Protein AF-A0A952A366-F1 (afdb_monomer)

Radius of gyration: 17.34 Å; Cα contacts (8 Å, |Δi|>4): 179; chains: 1; bounding box: 44×34×50 Å

pLDDT: mean 95.93, std 3.43, range [79.62, 98.69]

Foldseek 3Di:
DQVVVVHADADDCVVPPDDWPLARLLCVQVVVCVVVVDHQPCADPVGSQSLVSSVVRRQVRVCVVVVADDDDDPPHFPWDWDFDCPQPLNPPDDDSSNSVSANPPVILVRTAWTDGSNRTQHHHSDGPCRVVVVVVVVVVVVVVVD

Solvent-accessible surface area (backbone atoms only — not comparable to full-atom values): 8403 Å² total; per-residue (Å²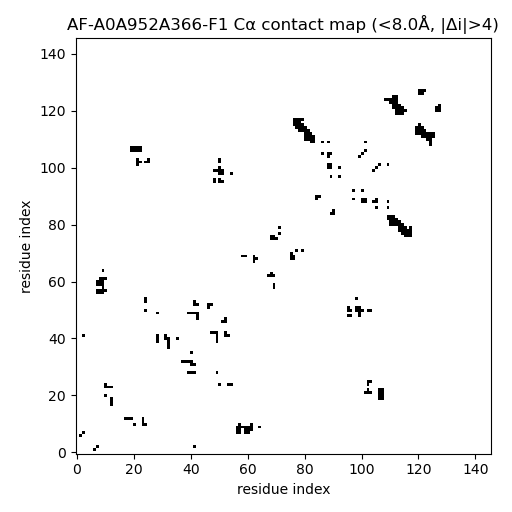): 107,58,72,81,68,75,50,75,42,55,81,77,59,81,89,55,88,62,86,39,76,28,52,53,56,38,48,59,51,49,54,49,21,67,74,68,74,48,76,74,72,71,31,46,93,93,40,66,46,42,34,42,46,50,50,55,41,26,52,54,28,38,20,57,76,68,75,48,79,74,64,97,53,92,94,43,65,45,63,45,78,41,65,39,75,81,34,77,57,42,59,96,49,58,76,56,50,39,41,34,22,35,32,74,68,34,34,69,80,29,42,22,31,32,26,56,79,64,44,76,47,27,52,86,61,36,50,82,58,46,68,67,49,50,55,52,50,52,57,50,49,56,63,72,74,106

Secondary structure (DSSP, 8-state):
-GGGGT-------TT-SS--HHHHHHHHHHHHHHHHT-S-TT--SS---HHHHHHHHHHHHHHHHHT---SSSTTS---EEEE-TTSGGGTT--TTHHHHHIIIIIGGGGEEEEEETTEEEEETTEETTHHHHHHHHHHHHHHHH-

Mean predicted aligned error: 3.11 Å

Structure (mmCIF, N/CA/C/O backbone):
data_AF-A0A952A366-F1
#
_entry.id   AF-A0A952A366-F1
#
loop_
_atom_site.group_PDB
_atom_site.id
_atom_site.type_symbol
_atom_site.label_atom_id
_atom_site.label_alt_id
_atom_site.label_comp_id
_atom_site.label_asym_id
_atom_site.label_entity_id
_atom_site.label_seq_id
_atom_site.pdbx_PDB_ins_code
_atom_site.Cartn_x
_atom_site.Cartn_y
_atom_site.Cartn_z
_atom_site.occupancy
_atom_site.B_iso_or_equiv
_atom_site.auth_seq_id
_atom_site.auth_comp_id
_atom_site.auth_asym_id
_atom_site.auth_atom_id
_atom_site.pdbx_PDB_model_num
ATOM 1 N N . ALA A 1 1 ? 19.063 -12.591 -3.562 1.00 79.62 1 ALA A N 1
ATOM 2 C CA . ALA A 1 1 ? 18.916 -14.002 -3.981 1.00 79.62 1 ALA A CA 1
ATOM 3 C C . ALA A 1 1 ? 17.448 -14.418 -4.089 1.00 79.62 1 ALA A C 1
ATOM 5 O O . ALA A 1 1 ? 17.056 -14.801 -5.172 1.00 79.62 1 ALA A O 1
ATOM 6 N N . TYR A 1 2 ? 16.621 -14.284 -3.042 1.00 95.31 2 TYR A N 1
ATOM 7 C CA . TYR A 1 2 ? 15.232 -14.788 -3.027 1.00 95.31 2 TYR A CA 1
ATOM 8 C C . TYR A 1 2 ? 14.371 -14.416 -4.255 1.00 95.31 2 TYR A C 1
ATOM 10 O O . TYR A 1 2 ? 13.949 -15.305 -4.983 1.00 95.31 2 TYR A O 1
ATOM 18 N N . LEU A 1 3 ? 14.187 -13.121 -4.553 1.00 92.50 3 LEU A N 1
ATOM 19 C CA . LEU A 1 3 ? 13.419 -12.677 -5.734 1.00 92.50 3 LEU A CA 1
ATOM 20 C C . LEU A 1 3 ? 14.091 -12.987 -7.083 1.00 92.50 3 LEU A C 1
ATOM 22 O O . LEU A 1 3 ? 13.439 -12.900 -8.115 1.00 92.50 3 LEU A O 1
ATOM 26 N N . ALA A 1 4 ? 15.394 -13.280 -7.097 1.00 89.75 4 ALA A N 1
ATOM 27 C CA . ALA A 1 4 ? 16.112 -13.694 -8.307 1.00 89.75 4 ALA A CA 1
ATOM 28 C C . ALA A 1 4 ? 16.013 -15.211 -8.552 1.00 89.75 4 ALA A C 1
ATOM 30 O O . ALA A 1 4 ? 16.440 -15.690 -9.591 1.00 89.75 4 ALA A O 1
ATOM 31 N N . LEU A 1 5 ? 15.482 -15.955 -7.578 1.00 94.31 5 LEU A N 1
ATOM 32 C CA . LEU A 1 5 ? 15.213 -17.390 -7.640 1.00 94.31 5 LEU A CA 1
ATOM 33 C C . LEU A 1 5 ? 13.696 -17.647 -7.637 1.00 94.31 5 LEU A C 1
ATOM 35 O O . LEU A 1 5 ? 13.237 -18.616 -7.040 1.00 94.31 5 LEU A O 1
ATOM 39 N N . ASP A 1 6 ? 12.918 -16.723 -8.212 1.00 91.31 6 ASP A N 1
ATOM 40 C CA . ASP A 1 6 ? 11.450 -16.784 -8.311 1.00 91.31 6 ASP A CA 1
ATOM 41 C C . ASP A 1 6 ? 10.704 -16.924 -6.971 1.00 91.31 6 ASP A C 1
ATOM 43 O O . ASP A 1 6 ? 9.568 -17.406 -6.899 1.00 91.31 6 ASP A O 1
ATOM 47 N N . GLY A 1 7 ? 11.331 -16.468 -5.882 1.00 96.50 7 GLY A N 1
ATOM 48 C CA . GLY A 1 7 ? 10.690 -16.355 -4.580 1.00 96.50 7 GLY A CA 1
ATOM 49 C C . GLY A 1 7 ? 9.493 -15.401 -4.620 1.00 96.50 7 GLY A C 1
ATOM 50 O O . GLY A 1 7 ? 9.523 -14.370 -5.293 1.00 96.50 7 GLY A O 1
ATOM 51 N N . ARG A 1 8 ? 8.436 -15.724 -3.869 1.00 96.94 8 ARG A N 1
ATOM 52 C CA . ARG A 1 8 ? 7.184 -14.954 -3.835 1.00 96.94 8 ARG A CA 1
ATOM 53 C C . ARG A 1 8 ? 7.068 -14.212 -2.516 1.00 96.94 8 ARG A C 1
ATOM 55 O O . ARG A 1 8 ? 7.263 -14.799 -1.458 1.00 96.94 8 ARG A O 1
ATOM 62 N N . ILE A 1 9 ? 6.744 -12.928 -2.579 1.00 97.75 9 ILE A N 1
ATOM 63 C CA . ILE A 1 9 ? 6.618 -12.076 -1.395 1.00 97.75 9 ILE A CA 1
ATOM 64 C C . ILE A 1 9 ? 5.208 -11.510 -1.295 1.00 97.75 9 ILE A C 1
ATOM 66 O O . ILE A 1 9 ? 4.528 -11.334 -2.296 1.00 97.75 9 ILE A O 1
ATOM 70 N N . GLY A 1 10 ? 4.799 -11.189 -0.078 1.00 97.25 10 GLY A N 1
ATOM 71 C CA . GLY A 1 10 ? 3.674 -10.311 0.214 1.00 97.25 10 GLY A CA 1
ATOM 72 C C . GLY A 1 10 ? 4.086 -9.355 1.329 1.00 97.25 10 GLY A C 1
ATOM 73 O O . GLY A 1 10 ? 5.115 -9.560 1.975 1.00 97.25 10 GLY A O 1
ATOM 74 N N . THR A 1 11 ? 3.294 -8.316 1.554 1.00 97.56 11 THR A N 1
ATOM 75 C CA . THR A 1 11 ? 3.469 -7.387 2.679 1.00 97.56 11 THR A CA 1
ATOM 76 C C . THR A 1 11 ? 2.305 -7.524 3.649 1.00 97.56 11 THR A C 1
ATOM 78 O O . THR A 1 11 ? 1.175 -7.767 3.226 1.00 97.56 11 THR A O 1
ATOM 81 N N . GLY A 1 12 ? 2.562 -7.314 4.936 1.00 97.06 12 GLY A N 1
ATOM 82 C CA . GLY A 1 12 ? 1.538 -7.259 5.973 1.00 97.06 12 GLY A CA 1
ATOM 83 C C . GLY A 1 12 ? 1.973 -6.303 7.074 1.00 97.06 12 GLY A C 1
ATOM 84 O O . GLY A 1 12 ? 3.150 -6.258 7.409 1.00 97.06 12 GLY A O 1
ATOM 85 N N . THR A 1 13 ? 1.023 -5.551 7.623 1.00 97.19 13 THR A N 1
ATOM 86 C CA . THR A 1 13 ? 1.266 -4.507 8.634 1.00 97.19 13 THR A CA 1
ATOM 87 C C . THR A 1 13 ? 1.580 -5.056 10.029 1.00 97.19 13 THR A C 1
ATOM 89 O O . THR A 1 13 ? 2.004 -4.302 10.905 1.00 97.19 13 THR A O 1
ATOM 92 N N . ASP A 1 14 ? 1.350 -6.355 10.248 1.00 97.69 14 ASP A N 1
ATOM 93 C CA . ASP A 1 14 ? 1.635 -7.089 11.487 1.00 97.69 14 ASP A CA 1
ATOM 94 C C . ASP A 1 14 ? 1.076 -6.385 12.742 1.00 97.69 14 ASP A C 1
ATOM 96 O O . ASP A 1 14 ? -0.137 -6.379 12.968 1.00 97.69 14 ASP A O 1
ATOM 100 N N . SER A 1 15 ? 1.937 -5.730 13.527 1.00 97.50 15 SER A N 1
ATOM 101 C CA . SER A 1 15 ? 1.573 -5.007 14.754 1.00 97.50 15 SER A CA 1
ATOM 102 C C . SER A 1 15 ? 0.672 -3.785 14.538 1.00 97.50 15 SER A C 1
ATOM 104 O O . SER A 1 15 ? 0.106 -3.269 15.501 1.00 97.50 15 SER A O 1
ATOM 106 N N . ASN A 1 16 ? 0.531 -3.312 13.294 1.00 97.62 16 ASN A N 1
ATOM 107 C CA . ASN A 1 16 ? -0.237 -2.120 12.919 1.00 97.62 16 ASN A CA 1
ATOM 108 C C . ASN A 1 16 ? 0.254 -0.805 13.557 1.00 97.62 16 ASN A C 1
ATOM 110 O O . ASN A 1 16 ? -0.513 0.153 13.634 1.00 97.62 16 ASN A O 1
ATOM 114 N N . ILE A 1 17 ? 1.525 -0.723 13.976 1.00 96.94 17 ILE A N 1
ATOM 115 C CA . ILE A 1 17 ? 2.127 0.531 14.476 1.00 96.94 17 ILE A CA 1
ATOM 116 C C . ILE A 1 17 ? 2.029 1.649 13.426 1.00 96.94 17 ILE A C 1
ATOM 118 O O . ILE A 1 17 ? 1.768 2.803 13.765 1.00 96.94 17 ILE A O 1
ATOM 122 N N . LEU A 1 18 ? 2.215 1.304 12.150 1.00 96.62 18 LEU A N 1
ATOM 123 C CA . LEU A 1 18 ? 1.991 2.189 11.014 1.00 96.62 18 LEU A CA 1
ATOM 124 C C . LEU A 1 18 ? 1.355 1.389 9.874 1.00 96.62 18 LEU A C 1
ATOM 126 O O . LEU A 1 18 ? 1.843 0.322 9.521 1.00 96.62 18 LEU A O 1
ATOM 130 N N . VAL A 1 19 ? 0.270 1.907 9.299 1.00 96.75 19 VAL A N 1
ATOM 131 C CA . VAL A 1 19 ? -0.443 1.275 8.181 1.00 96.75 19 VAL A CA 1
ATOM 132 C C . VAL A 1 19 ? -0.165 2.074 6.910 1.00 96.75 19 VAL A C 1
ATOM 134 O O . VAL A 1 19 ? -0.775 3.118 6.686 1.00 96.75 19 VAL A O 1
ATOM 137 N N . ASP A 1 20 ? 0.776 1.598 6.093 1.00 96.25 20 ASP A N 1
ATOM 138 C CA . ASP A 1 20 ? 1.157 2.231 4.824 1.00 96.25 20 ASP A CA 1
ATOM 139 C C . ASP A 1 20 ? 1.701 1.196 3.823 1.00 96.25 20 ASP A C 1
ATOM 141 O O . ASP A 1 20 ? 2.847 0.763 3.922 1.00 96.25 20 ASP A O 1
ATOM 145 N N . ALA A 1 21 ? 0.902 0.837 2.813 1.00 97.25 21 ALA A N 1
ATOM 146 C CA . ALA A 1 21 ? 1.305 -0.128 1.786 1.00 97.25 21 ALA A CA 1
ATOM 147 C C . ALA A 1 21 ? 2.549 0.319 0.993 1.00 97.25 21 ALA A C 1
ATOM 149 O O . ALA A 1 21 ? 3.415 -0.498 0.681 1.00 97.25 21 ALA A O 1
ATOM 150 N N . ALA A 1 22 ? 2.669 1.616 0.691 1.00 97.88 22 ALA A N 1
ATOM 151 C CA . ALA A 1 22 ? 3.853 2.150 0.023 1.00 97.88 22 ALA A CA 1
ATOM 152 C C . ALA A 1 22 ? 5.074 2.105 0.953 1.00 97.88 22 ALA A C 1
ATOM 154 O O . ALA A 1 22 ? 6.181 1.799 0.508 1.00 97.88 22 ALA A O 1
ATOM 155 N N . GLY A 1 23 ? 4.864 2.376 2.243 1.00 97.88 23 GLY A N 1
ATOM 156 C CA . GLY A 1 23 ? 5.870 2.275 3.296 1.00 97.88 23 GLY A CA 1
ATOM 157 C C . GLY A 1 23 ? 6.463 0.871 3.422 1.00 97.88 23 GLY A C 1
ATOM 158 O O . GLY A 1 23 ? 7.687 0.736 3.431 1.00 97.88 23 GLY A O 1
ATOM 159 N N . GLU A 1 24 ? 5.625 -0.167 3.425 1.00 98.25 24 GLU A N 1
ATOM 160 C CA . GLU A 1 24 ? 6.078 -1.565 3.485 1.00 98.25 24 GLU A CA 1
ATOM 161 C C . GLU A 1 24 ? 6.977 -1.926 2.292 1.00 98.25 24 GLU A C 1
ATOM 163 O O . GLU A 1 24 ? 8.104 -2.400 2.457 1.00 98.25 24 GLU A O 1
ATOM 168 N N . LEU A 1 25 ? 6.530 -1.619 1.067 1.00 98.25 25 LEU A N 1
ATOM 169 C CA . LEU A 1 25 ? 7.313 -1.873 -0.150 1.00 98.25 25 LEU A CA 1
ATOM 170 C C . LEU A 1 25 ? 8.631 -1.085 -0.148 1.00 98.25 25 LEU A C 1
ATOM 172 O O . LEU A 1 25 ? 9.693 -1.619 -0.481 1.00 98.25 25 LEU A O 1
ATOM 176 N N . ARG A 1 26 ? 8.587 0.181 0.280 1.00 98.12 26 ARG A N 1
ATOM 177 C CA . ARG A 1 26 ? 9.772 1.035 0.410 1.00 98.12 26 ARG A CA 1
ATOM 178 C C . ARG A 1 26 ? 10.782 0.440 1.386 1.00 98.12 26 ARG A C 1
ATOM 180 O O . ARG A 1 26 ? 11.976 0.443 1.085 1.00 98.12 26 ARG A O 1
ATOM 187 N N . MET A 1 27 ? 10.322 -0.077 2.524 1.00 97.75 27 MET A N 1
ATOM 188 C CA . MET A 1 27 ? 11.177 -0.685 3.542 1.00 97.75 27 MET A CA 1
ATOM 189 C C . MET A 1 27 ? 11.844 -1.970 3.056 1.00 97.75 27 MET A C 1
ATO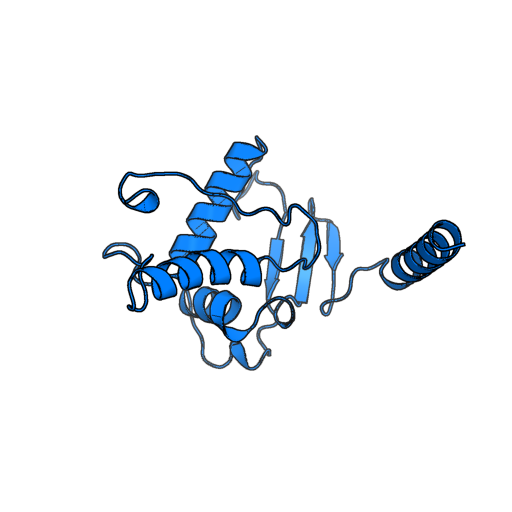M 191 O O . MET A 1 27 ? 13.021 -2.182 3.361 1.00 97.75 27 MET A O 1
ATOM 195 N N . ILE A 1 28 ? 11.160 -2.776 2.237 1.00 97.75 28 ILE A N 1
ATOM 196 C CA . ILE A 1 28 ? 11.772 -3.948 1.599 1.00 97.75 28 ILE A CA 1
ATOM 197 C C . ILE A 1 28 ? 12.998 -3.517 0.787 1.00 97.75 28 ILE A C 1
ATOM 199 O O . ILE A 1 28 ? 14.096 -3.986 1.072 1.00 97.75 28 ILE A O 1
ATOM 203 N N . GLU A 1 29 ? 12.873 -2.567 -0.143 1.00 97.88 29 GLU A N 1
ATOM 204 C CA . GLU A 1 29 ? 14.030 -2.074 -0.910 1.00 97.88 29 GLU A CA 1
ATOM 205 C C . GLU A 1 29 ? 15.075 -1.398 -0.008 1.00 97.88 29 GLU A C 1
ATOM 207 O O . GLU A 1 29 ? 16.269 -1.672 -0.128 1.00 97.88 29 GLU A O 1
ATOM 212 N N . TYR A 1 30 ? 14.663 -0.518 0.909 1.00 98.44 30 TYR A N 1
ATOM 213 C CA . TYR A 1 30 ? 15.598 0.259 1.730 1.00 98.44 30 TYR A CA 1
ATOM 214 C C . TYR A 1 30 ? 16.419 -0.623 2.672 1.00 98.44 30 TYR A C 1
ATOM 216 O O . TYR A 1 30 ? 17.610 -0.366 2.845 1.00 98.44 30 TYR A O 1
ATOM 224 N N . SER A 1 31 ? 15.842 -1.702 3.208 1.00 98.00 31 SER A N 1
ATOM 225 C CA . SER A 1 31 ? 16.584 -2.688 4.001 1.00 98.00 31 SER A CA 1
ATOM 226 C C . SER A 1 31 ? 17.724 -3.325 3.195 1.00 98.00 31 SER A C 1
ATOM 228 O O . SER A 1 31 ? 18.852 -3.430 3.682 1.00 98.00 31 SER A O 1
ATOM 230 N N . GLN A 1 32 ? 17.476 -3.653 1.922 1.00 97.81 32 GLN A N 1
ATOM 231 C CA . GLN A 1 32 ? 18.498 -4.204 1.034 1.00 97.81 32 GLN A CA 1
ATOM 232 C C . GLN A 1 32 ? 19.549 -3.152 0.678 1.00 97.81 32 GLN A C 1
ATOM 234 O O . GLN A 1 32 ? 20.742 -3.459 0.646 1.00 97.81 32 GLN A O 1
ATOM 239 N N . ARG A 1 33 ? 19.138 -1.894 0.458 1.00 98.00 33 ARG A N 1
ATOM 240 C CA . ARG A 1 33 ? 20.074 -0.783 0.220 1.00 98.00 33 ARG A CA 1
ATOM 241 C C . ARG A 1 33 ? 21.027 -0.586 1.388 1.00 98.00 33 ARG A C 1
ATOM 243 O O . ARG A 1 33 ? 22.223 -0.419 1.163 1.00 98.00 33 ARG A O 1
ATOM 250 N N . LEU A 1 34 ? 20.512 -0.616 2.617 1.00 98.38 34 LEU A N 1
ATOM 251 C CA . LEU A 1 34 ? 21.317 -0.480 3.831 1.00 98.38 34 LEU A CA 1
ATOM 252 C C . LEU A 1 34 ? 22.323 -1.626 3.962 1.00 98.38 34 LEU A C 1
ATOM 254 O O . LEU A 1 34 ? 23.501 -1.378 4.217 1.00 98.38 34 LEU A O 1
ATOM 258 N N . HIS A 1 35 ? 21.880 -2.861 3.724 1.00 97.94 35 HIS A N 1
ATOM 259 C CA . HIS A 1 35 ? 22.741 -4.035 3.802 1.00 97.94 35 HIS A CA 1
ATOM 260 C C . HIS A 1 35 ? 23.845 -4.029 2.729 1.00 97.94 35 HIS A C 1
ATOM 262 O O . HIS A 1 35 ? 25.018 -4.230 3.036 1.00 97.94 35 HIS A O 1
ATOM 268 N N . HIS A 1 36 ? 23.492 -3.744 1.473 1.00 96.94 36 HIS A N 1
ATOM 269 C CA . HIS A 1 36 ? 24.416 -3.813 0.335 1.00 96.94 36 HIS A CA 1
ATOM 270 C C . HIS A 1 36 ? 25.152 -2.503 0.027 1.00 96.94 36 HIS A C 1
ATOM 272 O O . HIS A 1 36 ? 26.024 -2.490 -0.842 1.00 96.94 36 HIS A O 1
ATOM 278 N N . ARG A 1 37 ? 24.798 -1.396 0.695 1.00 97.88 37 ARG A N 1
ATOM 279 C CA . ARG A 1 37 ? 25.325 -0.038 0.453 1.00 97.88 37 ARG A CA 1
ATOM 280 C C . ARG A 1 37 ? 25.239 0.394 -1.018 1.00 97.88 37 ARG A C 1
ATOM 282 O O . ARG A 1 37 ? 26.126 1.063 -1.542 1.00 97.88 37 ARG A O 1
ATOM 289 N N . ARG A 1 38 ? 24.163 -0.003 -1.698 1.00 96.75 38 ARG A N 1
ATOM 290 C CA . ARG A 1 38 ? 23.881 0.292 -3.113 1.00 96.75 38 ARG A CA 1
ATOM 291 C C . ARG A 1 38 ? 22.416 0.696 -3.277 1.00 96.75 38 ARG A C 1
ATOM 293 O O . ARG A 1 38 ? 21.622 0.550 -2.356 1.00 96.75 38 ARG A O 1
ATOM 300 N N . ARG A 1 39 ? 22.060 1.237 -4.442 1.00 96.19 39 ARG A N 1
ATOM 301 C CA . ARG A 1 39 ? 20.686 1.636 -4.792 1.00 96.19 39 ARG A CA 1
ATOM 302 C C . ARG A 1 39 ? 20.104 0.676 -5.822 1.00 96.19 39 ARG A C 1
ATOM 304 O O . ARG A 1 39 ? 20.865 0.051 -6.554 1.00 96.19 39 ARG A O 1
ATOM 311 N N . ASN A 1 40 ? 18.776 0.647 -5.898 1.00 94.38 40 ASN A N 1
ATOM 312 C CA . ASN A 1 40 ? 18.004 -0.140 -6.858 1.00 94.38 40 ASN A CA 1
ATOM 313 C C . ASN A 1 40 ? 18.365 -1.632 -6.794 1.00 94.38 40 ASN A C 1
ATOM 315 O O . ASN A 1 40 ? 18.646 -2.247 -7.818 1.00 94.38 40 ASN A O 1
ATOM 319 N N . ILE A 1 41 ? 18.412 -2.194 -5.579 1.00 95.81 41 ILE A N 1
ATOM 320 C CA . ILE A 1 41 ? 18.851 -3.584 -5.367 1.00 95.81 41 ILE A CA 1
ATOM 321 C C . ILE A 1 41 ? 17.859 -4.561 -5.987 1.00 95.81 41 ILE A C 1
ATOM 323 O O . ILE A 1 41 ? 18.260 -5.571 -6.559 1.00 95.81 41 ILE A O 1
ATOM 327 N N . LEU A 1 42 ? 16.567 -4.267 -5.844 1.00 94.69 42 LEU A N 1
ATOM 328 C CA . LEU A 1 42 ? 15.494 -5.168 -6.242 1.00 94.69 42 LEU A CA 1
ATOM 329 C C . LEU A 1 42 ? 14.973 -4.910 -7.660 1.00 94.69 42 LEU A C 1
ATOM 331 O O . LEU A 1 42 ? 13.968 -5.502 -8.033 1.00 94.69 42 LEU A O 1
ATOM 335 N N . GLY A 1 43 ? 15.652 -4.097 -8.474 1.00 91.50 43 GLY A N 1
ATOM 336 C CA . GLY A 1 43 ? 15.425 -4.061 -9.927 1.00 91.50 43 GLY A CA 1
ATOM 337 C C . GLY A 1 43 ? 16.053 -5.274 -10.633 1.00 91.50 43 GLY A C 1
ATOM 338 O O . GLY A 1 43 ? 16.882 -5.977 -10.047 1.00 91.50 43 GLY A O 1
ATOM 339 N N . CYS A 1 44 ? 15.655 -5.550 -11.873 1.00 88.12 44 CYS A N 1
ATOM 340 C CA . CYS A 1 44 ? 16.317 -6.522 -12.758 1.00 88.1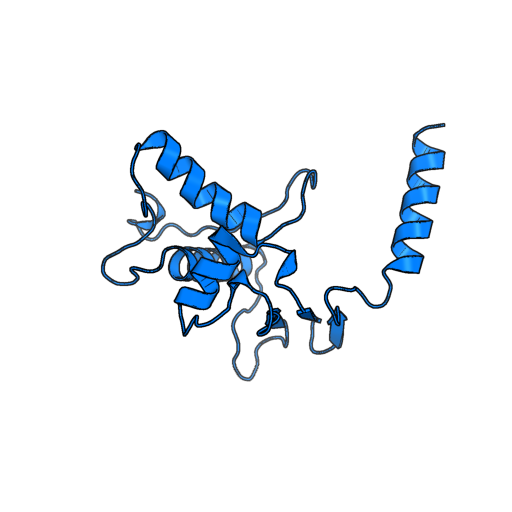2 44 CYS A CA 1
ATOM 341 C C . CYS A 1 44 ? 16.340 -6.025 -14.212 1.00 88.12 44 CYS A C 1
ATOM 343 O O . CYS A 1 44 ? 15.840 -4.937 -14.495 1.00 88.12 44 CYS A O 1
ATOM 345 N N . GLU A 1 45 ? 16.956 -6.788 -15.118 1.00 86.25 45 GLU A N 1
ATOM 346 C CA . GLU A 1 45 ? 17.036 -6.419 -16.539 1.00 86.25 45 GLU A CA 1
ATOM 347 C C . GLU A 1 45 ? 15.652 -6.410 -17.200 1.00 86.25 45 GLU A C 1
ATOM 349 O O . GLU A 1 45 ? 15.363 -5.533 -18.009 1.00 86.25 45 GLU A O 1
ATOM 354 N N . GLU A 1 46 ? 14.770 -7.327 -16.800 1.00 86.00 46 GLU A N 1
ATOM 355 C CA . GLU A 1 46 ? 13.398 -7.436 -17.302 1.00 86.00 46 GLU A CA 1
ATOM 356 C C . GLU A 1 46 ? 12.489 -6.324 -16.765 1.00 86.00 46 GLU A C 1
ATOM 358 O O . GLU A 1 46 ? 11.557 -5.893 -17.441 1.00 86.00 46 GLU A O 1
ATOM 363 N N . THR A 1 47 ? 12.747 -5.856 -15.542 1.00 86.44 47 THR A N 1
ATOM 364 C CA . THR A 1 47 ? 11.959 -4.812 -14.879 1.00 86.44 47 THR A CA 1
ATOM 365 C C . THR A 1 47 ? 12.890 -3.901 -14.089 1.00 86.44 47 THR A C 1
ATOM 367 O O . THR A 1 47 ? 13.209 -4.136 -12.918 1.00 86.44 47 THR A O 1
ATOM 370 N N . ALA A 1 48 ? 13.347 -2.839 -14.754 1.00 88.75 48 ALA A N 1
ATOM 371 C CA . ALA A 1 48 ? 14.270 -1.874 -14.165 1.00 88.75 48 ALA A CA 1
ATOM 372 C C . ALA A 1 48 ? 13.611 -1.023 -13.061 1.00 88.75 48 ALA A C 1
ATOM 374 O O . ALA A 1 48 ? 14.302 -0.581 -12.137 1.00 88.75 48 ALA A O 1
ATOM 375 N N . SER A 1 49 ? 12.292 -0.798 -13.138 1.00 95.31 49 SER A N 1
ATOM 376 C CA . SER A 1 49 ? 11.534 -0.105 -12.092 1.00 95.31 49 SER A CA 1
ATOM 377 C C . SER A 1 49 ? 11.431 -0.979 -10.842 1.00 95.31 49 SER A C 1
ATOM 379 O O . SER A 1 49 ? 10.864 -2.073 -10.851 1.00 95.31 49 SER A O 1
ATOM 381 N N . VAL A 1 50 ? 11.977 -0.479 -9.733 1.00 96.19 50 VAL A N 1
ATOM 382 C CA . VAL A 1 50 ? 11.920 -1.185 -8.448 1.00 96.19 50 VAL A CA 1
ATOM 383 C C . VAL A 1 50 ? 10.489 -1.191 -7.919 1.00 96.19 50 VAL A C 1
ATOM 385 O O . VAL A 1 50 ? 10.035 -2.203 -7.391 1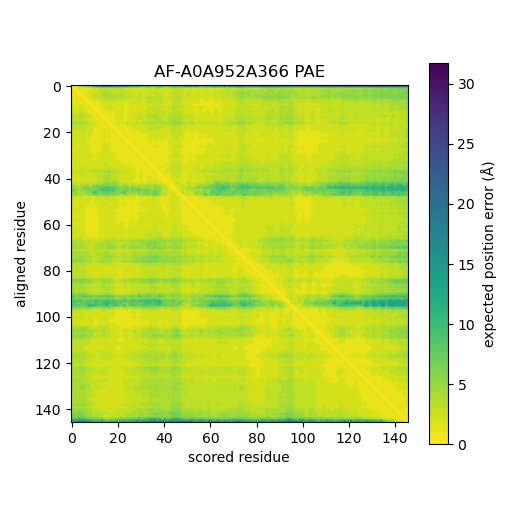.00 96.19 50 VAL A O 1
ATOM 388 N N . GLY A 1 51 ? 9.780 -0.070 -8.061 1.00 96.44 51 GLY A N 1
ATOM 389 C CA . GLY A 1 51 ? 8.401 0.079 -7.622 1.00 96.44 51 GLY A CA 1
ATOM 390 C C . GLY A 1 51 ? 7.465 -0.869 -8.359 1.00 96.44 51 GLY A C 1
ATOM 391 O O . GLY A 1 51 ? 6.678 -1.555 -7.713 1.00 96.44 51 GLY A O 1
ATOM 392 N N . GLU A 1 52 ? 7.596 -0.972 -9.682 1.00 95.56 52 GLU A N 1
ATOM 393 C CA . GLU A 1 52 ? 6.814 -1.915 -10.484 1.00 95.56 52 GLU A CA 1
ATOM 394 C C . GLU A 1 52 ? 7.070 -3.366 -10.073 1.00 95.56 52 GLU A C 1
ATOM 396 O O . GLU A 1 52 ? 6.126 -4.094 -9.757 1.00 95.56 52 GLU A O 1
ATOM 401 N N . ARG A 1 53 ? 8.344 -3.774 -9.993 1.00 95.50 53 ARG A N 1
ATOM 402 C CA . ARG A 1 53 ? 8.702 -5.146 -9.619 1.00 95.50 53 ARG A CA 1
ATOM 403 C C . ARG A 1 53 ? 8.204 -5.507 -8.222 1.00 95.50 53 ARG A C 1
ATOM 405 O O . ARG A 1 53 ? 7.646 -6.587 -8.034 1.00 95.50 53 ARG A O 1
ATOM 412 N N . LEU A 1 54 ? 8.384 -4.619 -7.242 1.00 96.44 54 LEU A N 1
ATOM 413 C CA . LEU A 1 54 ? 7.924 -4.855 -5.874 1.00 96.44 54 LEU A CA 1
ATOM 414 C C . LEU A 1 54 ? 6.404 -4.906 -5.776 1.00 96.44 54 LEU A C 1
ATOM 416 O O . LEU A 1 54 ? 5.878 -5.808 -5.127 1.00 96.44 54 LEU A O 1
ATOM 420 N N . PHE A 1 55 ? 5.704 -3.974 -6.424 1.00 96.88 55 PHE A N 1
ATOM 421 C CA . PHE A 1 55 ? 4.247 -3.949 -6.420 1.00 96.88 55 PHE A CA 1
ATOM 422 C C . PHE A 1 55 ? 3.669 -5.210 -7.065 1.00 96.88 55 PHE A C 1
ATOM 424 O O . PHE A 1 55 ? 2.827 -5.871 -6.462 1.00 96.88 55 PHE A O 1
ATOM 431 N N . GLY A 1 56 ? 4.162 -5.590 -8.248 1.00 95.69 56 GLY A N 1
ATOM 432 C CA . GLY A 1 56 ? 3.723 -6.798 -8.945 1.00 95.69 56 GLY A CA 1
ATOM 433 C C . GLY A 1 56 ? 3.986 -8.070 -8.135 1.00 95.69 56 GLY A C 1
ATOM 434 O O . GLY A 1 56 ? 3.082 -8.893 -7.972 1.00 95.69 56 GLY A O 1
ATOM 435 N N . ALA A 1 57 ? 5.189 -8.207 -7.567 1.00 96.38 57 ALA A N 1
ATOM 436 C CA . ALA A 1 57 ? 5.547 -9.359 -6.742 1.00 96.38 57 ALA A CA 1
ATOM 437 C C . ALA A 1 57 ? 4.680 -9.454 -5.477 1.00 96.38 57 ALA A C 1
ATOM 439 O O . ALA A 1 57 ? 4.154 -10.527 -5.184 1.00 96.38 57 ALA A O 1
ATOM 440 N N . ALA A 1 58 ? 4.493 -8.338 -4.763 1.00 97.75 58 ALA A N 1
ATOM 441 C CA . ALA A 1 58 ? 3.687 -8.284 -3.546 1.00 97.75 58 ALA A CA 1
ATOM 442 C C . ALA A 1 58 ? 2.194 -8.517 -3.817 1.00 97.75 58 ALA A C 1
ATOM 444 O O . ALA A 1 58 ? 1.539 -9.214 -3.043 1.00 97.75 58 ALA A O 1
ATOM 445 N N . LEU A 1 59 ? 1.660 -7.983 -4.922 1.00 97.12 59 LEU A N 1
ATOM 446 C CA . LEU A 1 59 ? 0.273 -8.196 -5.331 1.00 97.12 59 LEU A CA 1
ATOM 447 C C . LEU A 1 59 ? 0.009 -9.678 -5.626 1.00 97.12 59 LEU A C 1
ATOM 449 O O . LEU A 1 59 ? -0.954 -10.246 -5.112 1.00 97.12 59 LEU A O 1
ATOM 453 N N . ALA A 1 60 ? 0.884 -10.316 -6.408 1.00 97.00 60 ALA A N 1
ATOM 454 C CA . ALA A 1 60 ? 0.749 -11.727 -6.756 1.00 97.00 60 ALA A CA 1
ATOM 455 C C . ALA A 1 60 ? 0.933 -12.649 -5.538 1.00 97.00 60 ALA A C 1
ATOM 457 O O . ALA A 1 60 ? 0.122 -13.549 -5.308 1.00 97.00 60 ALA A O 1
ATOM 458 N N . GLY A 1 61 ? 1.975 -12.428 -4.728 1.00 98.25 61 GLY A N 1
ATOM 459 C CA . GLY A 1 61 ? 2.229 -13.260 -3.551 1.00 98.25 61 GLY A CA 1
ATOM 460 C C . GLY A 1 61 ? 1.208 -13.046 -2.431 1.00 98.25 61 GLY A C 1
ATOM 461 O O . GLY A 1 61 ? 0.812 -14.015 -1.785 1.00 98.25 61 GLY A O 1
ATOM 462 N N . GLY A 1 62 ? 0.706 -11.822 -2.249 1.00 98.00 62 GLY A N 1
ATOM 463 C CA . GLY A 1 62 ? -0.390 -11.528 -1.323 1.00 98.00 62 GLY A CA 1
ATOM 464 C C . GLY A 1 62 ? -1.693 -12.218 -1.728 1.00 98.00 62 GLY A C 1
ATOM 465 O O . GLY A 1 62 ? -2.331 -12.872 -0.903 1.00 98.00 62 GLY A O 1
ATOM 466 N N . ALA A 1 63 ? -2.053 -12.157 -3.012 1.00 97.12 63 ALA A N 1
ATOM 467 C CA . ALA A 1 63 ? -3.226 -12.853 -3.531 1.00 97.12 63 ALA A CA 1
ATOM 468 C C . ALA A 1 63 ? -3.116 -14.373 -3.354 1.00 97.12 63 ALA A C 1
ATOM 470 O O . ALA A 1 63 ? -4.060 -15.009 -2.888 1.00 97.12 63 ALA A O 1
ATOM 471 N N . GLN A 1 64 ? -1.943 -14.949 -3.634 1.00 98.06 64 GLN A N 1
ATOM 472 C CA . GLN A 1 64 ? -1.688 -16.362 -3.367 1.00 98.06 64 GLN A CA 1
ATOM 473 C C . GLN A 1 64 ? -1.857 -16.703 -1.882 1.00 98.06 64 GLN A C 1
ATOM 475 O O . GLN A 1 64 ? -2.520 -17.688 -1.565 1.00 98.06 64 GLN A O 1
ATOM 480 N N . ALA A 1 65 ? -1.257 -15.921 -0.981 1.00 98.38 65 ALA A N 1
ATOM 481 C CA . ALA A 1 65 ? -1.313 -16.177 0.457 1.00 98.38 65 ALA A CA 1
ATOM 482 C C . ALA A 1 65 ? -2.751 -16.135 1.001 1.00 98.38 65 ALA A C 1
ATOM 484 O O . ALA A 1 65 ? -3.096 -16.913 1.887 1.00 98.38 65 ALA A O 1
ATOM 485 N N . LEU A 1 66 ? -3.595 -15.263 0.442 1.00 97.62 66 LEU A N 1
ATOM 486 C CA . LEU A 1 66 ? -5.003 -15.115 0.819 1.00 97.62 66 LEU A CA 1
ATOM 487 C C . LEU A 1 66 ? -5.953 -16.061 0.065 1.00 97.62 66 LEU A C 1
ATOM 489 O O . LEU A 1 66 ? -7.149 -16.067 0.350 1.00 97.62 66 LEU A O 1
ATOM 493 N N . GLY A 1 67 ? -5.465 -16.830 -0.915 1.00 97.00 67 GLY A N 1
ATOM 494 C CA . GLY A 1 67 ? -6.328 -17.602 -1.817 1.00 97.00 67 GLY A CA 1
ATOM 495 C C . GLY A 1 67 ? -7.272 -16.721 -2.649 1.00 97.00 67 GLY A C 1
ATOM 496 O O . GLY A 1 67 ? -8.356 -17.158 -3.034 1.00 97.00 67 GLY A O 1
ATOM 497 N N . ALA A 1 68 ? -6.881 -15.471 -2.900 1.00 95.12 68 ALA A N 1
ATOM 498 C CA . ALA A 1 68 ? -7.675 -14.465 -3.589 1.00 95.12 68 ALA A CA 1
ATOM 499 C C . ALA A 1 68 ? -7.280 -14.332 -5.068 1.00 95.12 68 ALA A C 1
ATOM 501 O O . ALA A 1 68 ? -6.185 -14.702 -5.495 1.00 95.12 68 ALA A O 1
ATOM 502 N N . LYS A 1 69 ? -8.188 -13.759 -5.859 1.00 94.56 69 LYS A N 1
ATOM 503 C CA . LYS A 1 69 ? -7.900 -13.299 -7.223 1.00 94.56 69 LYS A CA 1
ATOM 504 C C . LYS A 1 69 ? -7.356 -11.870 -7.181 1.00 94.56 69 LYS A C 1
ATOM 506 O O . LYS A 1 69 ? -7.722 -11.111 -6.291 1.00 94.56 69 LYS A O 1
ATOM 511 N N . HIS A 1 70 ? -6.533 -11.491 -8.157 1.00 94.12 70 HIS A N 1
ATOM 512 C CA . HIS A 1 70 ? -5.998 -10.133 -8.274 1.00 94.12 70 HIS A CA 1
ATOM 513 C C . HIS A 1 70 ? -5.913 -9.674 -9.732 1.00 94.12 70 HIS A C 1
ATOM 515 O O . HIS A 1 70 ? -5.963 -10.484 -10.658 1.00 94.12 70 HIS A O 1
ATOM 521 N N . GLY A 1 71 ? -5.724 -8.366 -9.915 1.00 94.19 71 GLY A N 1
ATOM 522 C CA . GLY A 1 71 ? -5.534 -7.736 -11.218 1.00 94.19 71 GLY A CA 1
ATOM 523 C C . GLY A 1 71 ? -6.799 -7.089 -11.777 1.00 94.19 71 GLY A C 1
ATOM 524 O O . GLY A 1 71 ? -7.921 -7.397 -11.381 1.00 94.19 71 GLY A O 1
ATOM 525 N N . LEU A 1 72 ? -6.594 -6.170 -12.720 1.00 95.56 72 LEU A N 1
ATOM 526 C CA . LEU A 1 72 ? -7.661 -5.423 -13.380 1.00 95.56 72 LEU A CA 1
ATOM 527 C C . LEU A 1 72 ? -8.051 -6.131 -14.680 1.00 95.56 72 LEU A C 1
ATOM 529 O O . LEU A 1 72 ? -7.510 -5.847 -15.746 1.00 95.56 72 LEU A O 1
ATOM 533 N N . ALA A 1 73 ? -8.970 -7.089 -14.580 1.00 96.19 73 ALA A N 1
ATOM 534 C CA . ALA A 1 73 ? -9.483 -7.844 -15.720 1.00 96.19 73 ALA A CA 1
ATOM 535 C C . ALA A 1 73 ? -10.945 -8.256 -15.502 1.00 96.19 73 ALA A C 1
ATOM 537 O O . ALA A 1 73 ? -11.412 -8.382 -14.368 1.00 96.19 73 ALA A O 1
ATOM 538 N N . ALA A 1 74 ? -11.675 -8.501 -16.592 1.00 96.19 74 ALA A N 1
ATOM 539 C CA . ALA A 1 74 ? -13.044 -9.003 -16.511 1.00 96.19 74 ALA A CA 1
ATOM 540 C C . ALA A 1 74 ? -13.098 -10.334 -15.735 1.00 96.19 74 ALA A C 1
ATOM 542 O O . ALA A 1 74 ? -12.290 -11.233 -15.963 1.00 96.19 74 ALA A O 1
ATOM 543 N N . GLY A 1 75 ? -14.055 -10.455 -14.811 1.00 93.88 75 GLY A N 1
ATOM 544 C CA . GLY A 1 75 ? -14.197 -11.627 -13.937 1.00 93.88 75 GLY A CA 1
ATOM 545 C C . GLY A 1 75 ? -13.322 -11.615 -12.674 1.00 93.88 75 GLY A C 1
ATOM 546 O O . GLY A 1 75 ? -13.408 -12.561 -11.882 1.00 93.88 75 GLY A O 1
ATOM 547 N N . MET A 1 76 ? -12.513 -10.569 -12.462 1.00 95.56 76 MET A N 1
ATOM 548 C CA . MET A 1 76 ? -11.820 -10.306 -11.194 1.00 95.56 76 MET A CA 1
ATOM 549 C C . MET A 1 76 ? -12.683 -9.448 -10.253 1.00 95.56 76 MET A C 1
ATOM 551 O O . MET A 1 76 ? -13.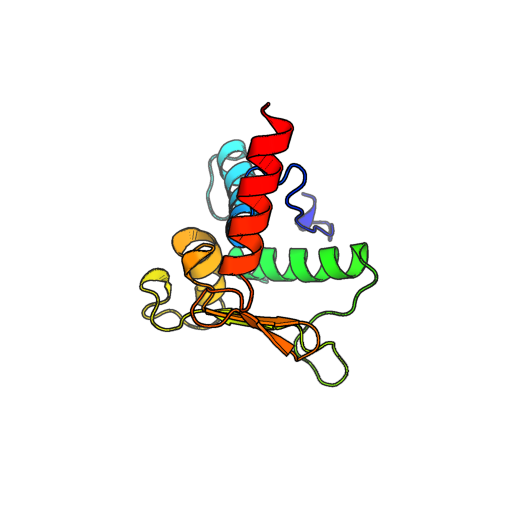574 -8.736 -10.726 1.00 95.56 76 MET A O 1
ATOM 555 N N . PRO A 1 77 ? -12.446 -9.497 -8.926 1.00 94.56 77 PRO A N 1
ATOM 556 C CA . PRO A 1 77 ? -13.033 -8.539 -7.995 1.00 94.56 77 PRO A CA 1
ATOM 557 C C . PRO A 1 77 ? -12.706 -7.101 -8.405 1.00 94.56 77 PRO A C 1
ATOM 559 O O . PRO A 1 77 ? -11.587 -6.807 -8.825 1.00 94.56 77 PRO A O 1
ATOM 562 N N . ALA A 1 78 ? -13.671 -6.194 -8.257 1.00 96.94 78 ALA A N 1
ATOM 563 C CA . ALA A 1 78 ? -13.462 -4.766 -8.484 1.00 96.94 78 ALA A CA 1
ATOM 564 C C . ALA A 1 78 ? -12.819 -4.106 -7.246 1.00 96.94 78 ALA A C 1
ATOM 566 O O . ALA A 1 78 ? -13.405 -3.215 -6.625 1.00 96.94 78 ALA A O 1
ATOM 567 N N . ASP A 1 79 ? -11.622 -4.587 -6.905 1.00 97.50 79 ASP A N 1
ATOM 568 C CA . ASP A 1 79 ? -10.762 -4.071 -5.840 1.00 97.50 79 ASP A CA 1
ATOM 569 C C . ASP A 1 79 ? -9.708 -3.159 -6.468 1.00 97.50 79 ASP A C 1
ATOM 571 O O . ASP A 1 79 ? -8.785 -3.615 -7.145 1.00 97.50 79 ASP A O 1
ATOM 575 N N . ILE A 1 80 ? -9.898 -1.848 -6.325 1.00 98.00 80 ILE A N 1
ATOM 576 C CA . ILE A 1 80 ? -9.178 -0.839 -7.108 1.00 98.00 80 ILE A CA 1
ATOM 577 C C . ILE A 1 80 ? -8.711 0.273 -6.181 1.00 98.00 80 ILE A C 1
ATOM 579 O O . ILE A 1 80 ? -9.471 0.746 -5.340 1.00 98.00 80 ILE A O 1
ATOM 583 N N . VAL A 1 81 ? -7.477 0.732 -6.379 1.00 97.62 81 VAL A N 1
ATOM 584 C CA . VAL A 1 81 ? -6.939 1.941 -5.753 1.00 97.62 81 VAL A CA 1
ATOM 585 C C . VAL A 1 81 ? -6.646 2.952 -6.854 1.00 97.62 81 VAL A C 1
ATOM 587 O O . VAL A 1 81 ? -5.934 2.640 -7.807 1.00 97.62 81 VAL A O 1
ATOM 590 N N . ALA A 1 82 ? -7.192 4.158 -6.725 1.00 97.56 82 ALA A N 1
ATOM 591 C CA . ALA A 1 82 ? -6.842 5.296 -7.561 1.00 97.56 82 ALA A CA 1
ATOM 592 C C . ALA A 1 82 ? -5.876 6.212 -6.808 1.00 97.56 82 ALA A C 1
ATOM 594 O O . ALA A 1 82 ? -6.063 6.501 -5.622 1.00 97.56 82 ALA A O 1
ATOM 595 N N . LEU A 1 83 ? -4.850 6.674 -7.520 1.00 97.06 83 LEU A N 1
ATOM 596 C CA . LEU A 1 83 ? -3.921 7.676 -7.020 1.00 97.06 83 LEU A CA 1
ATOM 597 C C . LEU A 1 83 ? -4.364 9.075 -7.461 1.00 97.06 83 LEU A C 1
ATOM 599 O O . LEU A 1 83 ? -4.866 9.241 -8.573 1.00 97.06 83 LEU A O 1
ATOM 603 N N . ASP A 1 84 ? -4.131 10.074 -6.616 1.00 95.94 84 ASP A N 1
ATOM 604 C CA . ASP A 1 84 ? -4.338 11.483 -6.940 1.00 95.94 84 ASP A CA 1
ATOM 605 C C . ASP A 1 84 ? -3.339 11.920 -8.021 1.00 95.94 84 ASP A C 1
ATOM 607 O O . ASP A 1 84 ? -2.162 12.168 -7.754 1.00 95.94 84 ASP A O 1
ATOM 611 N N . ALA A 1 85 ? -3.820 12.038 -9.259 1.00 91.44 85 ALA A N 1
ATOM 612 C CA . ALA A 1 85 ? -3.016 12.464 -10.401 1.00 91.44 85 ALA A CA 1
ATOM 613 C C . ALA A 1 85 ? -2.467 13.898 -10.264 1.00 91.44 85 ALA A C 1
ATOM 615 O O . ALA A 1 85 ? -1.498 14.245 -10.942 1.00 91.44 85 ALA A O 1
ATOM 616 N N . CYS A 1 86 ? -3.057 14.723 -9.394 1.00 93.62 86 CYS A N 1
ATOM 617 C CA . CYS A 1 86 ? -2.597 16.076 -9.095 1.00 93.62 86 CYS A CA 1
ATOM 618 C C . CYS A 1 86 ? -1.558 16.112 -7.965 1.00 93.62 86 CYS A C 1
ATOM 620 O O . CYS A 1 86 ? -0.978 17.172 -7.707 1.00 93.62 86 CYS A O 1
ATOM 622 N N . HIS A 1 87 ? -1.282 14.981 -7.305 1.00 96.38 87 HIS A N 1
ATOM 623 C CA . HIS A 1 87 ? -0.331 14.936 -6.206 1.00 96.38 87 HIS A CA 1
ATOM 624 C C . HIS A 1 87 ? 1.081 15.323 -6.696 1.00 96.38 87 HIS A C 1
ATOM 626 O O . HIS A 1 87 ? 1.574 14.736 -7.666 1.00 96.38 87 HIS A O 1
ATOM 632 N N . PRO A 1 88 ? 1.806 16.237 -6.015 1.00 95.94 88 PRO A N 1
ATOM 633 C CA . PRO A 1 88 ? 3.104 16.737 -6.487 1.00 95.94 88 PRO A CA 1
ATOM 634 C C . PRO A 1 88 ? 4.150 15.649 -6.757 1.00 95.94 88 PRO A C 1
ATOM 636 O O . PRO A 1 88 ? 4.958 15.777 -7.673 1.00 95.94 88 PRO A O 1
ATOM 639 N N . ALA A 1 89 ? 4.122 14.550 -5.995 1.00 96.00 89 ALA A N 1
ATOM 640 C CA . ALA A 1 89 ? 5.018 13.411 -6.217 1.00 96.00 89 ALA A CA 1
ATOM 641 C C . ALA A 1 89 ? 4.809 12.720 -7.580 1.00 96.00 89 ALA A C 1
ATOM 643 O O . ALA A 1 89 ? 5.747 12.122 -8.103 1.00 96.00 89 ALA A O 1
ATOM 644 N N . LEU A 1 90 ? 3.605 12.805 -8.157 1.00 95.56 90 LEU A N 1
ATOM 645 C CA . LEU A 1 90 ? 3.248 12.183 -9.435 1.00 95.56 90 LEU A CA 1
ATOM 646 C C . LEU A 1 90 ? 3.358 13.151 -10.622 1.00 95.56 90 LEU A C 1
ATOM 648 O O . LEU A 1 90 ? 3.190 12.738 -11.772 1.00 95.56 90 LEU A O 1
ATOM 652 N N . ALA A 1 91 ? 3.696 14.420 -10.373 1.00 93.75 91 ALA A N 1
ATOM 653 C CA . ALA A 1 91 ? 3.841 15.424 -11.416 1.00 93.75 91 ALA A CA 1
ATOM 654 C C . ALA A 1 91 ? 4.832 14.968 -12.505 1.00 93.75 91 ALA A C 1
ATOM 656 O O . ALA A 1 91 ? 5.958 14.551 -12.223 1.00 93.75 91 ALA A O 1
ATOM 657 N N . ALA A 1 92 ? 4.397 15.053 -13.767 1.00 90.12 92 ALA A N 1
ATOM 658 C CA . ALA A 1 92 ? 5.154 14.664 -14.963 1.00 90.12 92 ALA A CA 1
ATOM 659 C C . ALA A 1 92 ? 5.619 13.189 -15.021 1.00 90.12 92 ALA A C 1
ATOM 661 O O . ALA A 1 92 ? 6.473 12.845 -15.844 1.00 90.12 92 ALA A O 1
ATOM 662 N N . ARG A 1 93 ? 5.063 12.297 -14.191 1.00 91.50 93 ARG A N 1
ATOM 663 C CA . ARG A 1 93 ? 5.358 10.856 -14.224 1.00 91.50 93 ARG A CA 1
ATOM 664 C C . ARG A 1 93 ? 4.469 10.129 -15.230 1.00 91.50 93 ARG A C 1
ATOM 666 O O . ARG A 1 93 ? 3.339 10.531 -15.485 1.00 91.50 93 ARG A O 1
ATOM 673 N N . LYS A 1 94 ? 4.997 9.054 -15.820 1.00 87.31 94 LYS A N 1
ATOM 674 C CA . LYS A 1 94 ? 4.299 8.196 -16.790 1.00 87.31 94 LYS A CA 1
ATOM 675 C C . LYS A 1 94 ? 4.616 6.728 -16.514 1.00 87.31 94 LYS A C 1
ATOM 677 O O . LYS A 1 94 ? 5.721 6.435 -16.062 1.00 87.31 94 LYS A O 1
ATOM 682 N N . SER A 1 95 ? 3.673 5.843 -16.842 1.00 86.25 95 SER A N 1
ATOM 683 C CA . SER A 1 95 ? 3.801 4.382 -16.708 1.00 86.25 95 SER A CA 1
ATOM 684 C C . SER A 1 95 ? 4.401 3.986 -15.352 1.00 86.25 95 SER A C 1
ATOM 686 O O . SER A 1 95 ? 3.934 4.441 -14.309 1.00 86.25 95 SER A O 1
ATOM 688 N N . ASP A 1 96 ? 5.482 3.222 -15.366 1.00 80.31 96 ASP A N 1
ATOM 689 C CA . ASP A 1 96 ? 6.064 2.537 -14.213 1.00 80.31 96 ASP A CA 1
ATOM 690 C C . ASP A 1 96 ? 6.698 3.535 -13.234 1.00 80.31 96 ASP A C 1
ATOM 692 O O . ASP A 1 96 ? 6.764 3.306 -12.025 1.00 80.31 96 ASP A O 1
ATOM 696 N N . MET A 1 97 ? 7.038 4.735 -13.724 1.00 88.81 97 MET A N 1
ATOM 697 C CA . MET A 1 97 ? 7.508 5.830 -12.879 1.00 88.81 97 MET A CA 1
ATOM 698 C C . MET A 1 97 ? 6.438 6.317 -11.894 1.00 88.81 97 MET A C 1
ATOM 700 O O . MET A 1 97 ? 6.784 6.985 -10.915 1.00 88.81 97 MET A O 1
ATOM 704 N N . ILE A 1 98 ? 5.153 6.035 -12.148 1.00 95.44 98 ILE A N 1
ATOM 705 C CA . ILE A 1 98 ? 4.060 6.337 -11.214 1.00 95.44 98 ILE A CA 1
ATOM 706 C C . ILE A 1 98 ? 4.201 5.463 -9.967 1.00 95.44 98 ILE A C 1
ATOM 708 O O . ILE A 1 98 ? 4.127 5.995 -8.862 1.00 95.44 98 ILE A O 1
ATOM 712 N N . LEU A 1 99 ? 4.479 4.164 -10.126 1.00 96.50 99 LEU A N 1
ATOM 713 C CA . LEU A 1 99 ? 4.673 3.248 -8.999 1.00 96.50 99 LEU A CA 1
ATOM 714 C C . LEU A 1 99 ? 5.942 3.582 -8.221 1.00 96.50 99 LEU A C 1
ATOM 716 O O . LEU A 1 99 ? 5.893 3.648 -6.995 1.00 96.50 99 LEU A O 1
ATOM 720 N N . ASP A 1 100 ? 7.047 3.887 -8.905 1.00 96.69 100 ASP A N 1
ATOM 721 C CA . ASP A 1 100 ? 8.254 4.373 -8.227 1.00 96.69 100 ASP A CA 1
ATOM 722 C C . ASP A 1 100 ? 7.973 5.652 -7.425 1.00 96.69 100 ASP A C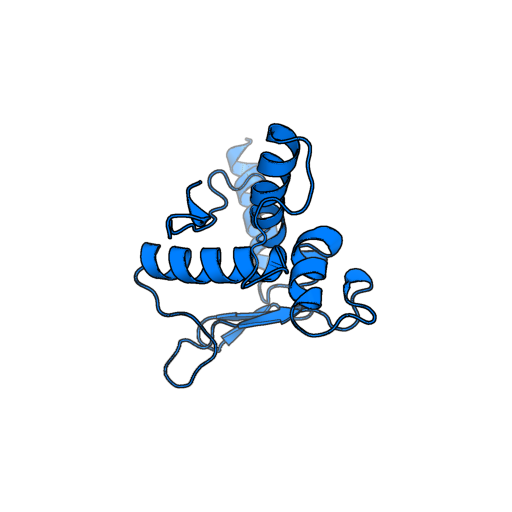 1
ATOM 724 O O . ASP A 1 100 ? 8.383 5.783 -6.271 1.00 96.69 100 ASP A O 1
ATOM 728 N N . SER A 1 101 ? 7.250 6.605 -8.013 1.00 96.94 101 SER A N 1
ATOM 729 C CA . SER A 1 101 ? 6.975 7.883 -7.354 1.00 96.94 101 SER A CA 1
ATOM 730 C C . SER A 1 101 ? 6.009 7.735 -6.187 1.00 96.94 101 SER A C 1
ATOM 732 O O . SER A 1 101 ? 6.232 8.325 -5.132 1.00 96.94 101 SER A O 1
ATOM 734 N N . TRP A 1 102 ? 4.976 6.908 -6.326 1.00 97.69 102 TRP A N 1
ATOM 735 C CA . TRP A 1 102 ? 4.082 6.571 -5.228 1.00 97.69 102 TRP A CA 1
ATOM 736 C C . TRP A 1 102 ? 4.840 5.876 -4.092 1.00 97.69 102 TRP A C 1
ATOM 738 O O . TRP A 1 102 ? 4.825 6.361 -2.960 1.00 97.69 102 TRP A O 1
ATOM 748 N N . ILE A 1 103 ? 5.575 4.801 -4.391 1.00 97.94 103 ILE A N 1
ATOM 749 C CA . ILE A 1 103 ? 6.241 3.980 -3.375 1.00 97.94 103 ILE A CA 1
ATOM 750 C C . ILE A 1 103 ? 7.358 4.751 -2.680 1.00 97.94 103 ILE A C 1
ATOM 752 O O . ILE A 1 103 ? 7.437 4.709 -1.455 1.00 97.94 103 ILE A O 1
ATOM 756 N N . PHE A 1 104 ? 8.207 5.480 -3.406 1.00 97.38 104 PHE A N 1
ATOM 757 C CA . PHE A 1 104 ? 9.419 6.084 -2.840 1.00 97.38 104 PHE A CA 1
ATOM 758 C C . PHE A 1 104 ? 9.289 7.564 -2.455 1.00 97.38 104 PHE A C 1
ATOM 760 O O . PHE A 1 104 ? 10.149 8.050 -1.720 1.00 97.38 104 PHE A O 1
ATOM 767 N N . ALA A 1 105 ? 8.242 8.272 -2.898 1.00 96.25 105 ALA A N 1
ATOM 768 C CA . ALA A 1 105 ? 8.058 9.697 -2.597 1.00 96.25 105 ALA A CA 1
ATOM 769 C C . ALA A 1 105 ? 6.661 10.051 -2.057 1.00 96.25 105 ALA A C 1
ATOM 771 O O . ALA A 1 105 ? 6.563 10.792 -1.085 1.00 96.25 105 ALA A O 1
ATOM 772 N N . GLY A 1 106 ? 5.593 9.531 -2.661 1.00 95.56 106 GLY A N 1
ATOM 773 C CA . GLY A 1 106 ? 4.216 9.931 -2.367 1.00 95.56 106 GLY A CA 1
ATOM 774 C C . GLY A 1 106 ? 3.606 9.308 -1.108 1.00 95.56 106 GLY A C 1
ATOM 775 O O . GLY A 1 106 ? 2.998 10.001 -0.296 1.00 95.56 106 GLY A O 1
ATOM 776 N N . GLY A 1 107 ? 3.795 8.001 -0.919 1.00 96.12 107 GLY A N 1
ATOM 777 C CA . GLY A 1 107 ? 3.241 7.256 0.212 1.00 96.12 107 GLY A CA 1
ATOM 778 C C . GLY A 1 107 ? 1.708 7.228 0.244 1.00 96.12 107 GLY A C 1
ATOM 779 O O . GLY A 1 107 ? 1.037 7.387 -0.780 1.00 96.12 107 GLY A O 1
ATOM 780 N N . ALA A 1 108 ? 1.153 7.059 1.446 1.00 94.12 108 ALA A N 1
ATOM 781 C CA . ALA A 1 108 ? -0.292 7.033 1.686 1.00 94.12 108 ALA A CA 1
ATOM 782 C C . ALA A 1 108 ? -1.033 8.307 1.226 1.00 94.12 108 ALA A C 1
ATOM 784 O O . ALA A 1 108 ? -2.201 8.229 0.857 1.00 94.12 108 ALA A O 1
ATOM 785 N N . GLY A 1 109 ? -0.361 9.466 1.195 1.00 94.94 109 GLY A N 1
ATOM 786 C CA . GLY A 1 109 ? -0.956 10.741 0.773 1.00 94.94 109 GLY A CA 1
ATOM 787 C C . GLY A 1 109 ? -1.341 10.808 -0.709 1.00 94.94 109 GLY A C 1
ATOM 788 O O . GLY A 1 109 ? -2.125 11.667 -1.091 1.00 94.94 109 GLY A O 1
ATOM 789 N N . CYS A 1 110 ? -0.832 9.894 -1.540 1.00 96.56 110 CYS A N 1
ATOM 790 C CA . CYS A 1 110 ? -1.223 9.793 -2.946 1.00 96.56 110 CYS A CA 1
ATOM 791 C C . CYS A 1 110 ? -2.530 9.032 -3.175 1.00 96.56 110 CYS A C 1
ATOM 793 O O . CYS A 1 110 ? -2.981 9.001 -4.312 1.00 96.56 110 CYS A O 1
ATOM 795 N N . VAL A 1 111 ? -3.110 8.361 -2.176 1.00 97.62 111 VAL A N 1
ATOM 796 C CA . VAL A 1 111 ? -4.335 7.573 -2.381 1.00 97.62 111 VAL A CA 1
ATOM 797 C C . VAL A 1 111 ? -5.549 8.499 -2.396 1.00 97.62 111 VAL A C 1
ATOM 799 O O . VAL A 1 111 ? -5.856 9.128 -1.387 1.00 97.62 111 VAL A O 1
ATOM 802 N N . ASP A 1 112 ? -6.261 8.539 -3.522 1.00 98.06 112 ASP A N 1
ATOM 803 C CA . ASP A 1 112 ? -7.469 9.353 -3.691 1.00 98.06 112 ASP A CA 1
ATOM 804 C C . ASP A 1 112 ? -8.742 8.546 -3.413 1.00 98.06 112 ASP A C 1
ATOM 806 O O . ASP A 1 112 ? -9.559 8.914 -2.567 1.00 98.06 112 ASP A O 1
ATOM 810 N N . ALA A 1 113 ? -8.897 7.403 -4.082 1.00 98.50 113 ALA A N 1
ATOM 811 C CA . ALA A 1 113 ? -10.100 6.589 -3.977 1.00 98.50 113 ALA A CA 1
ATOM 812 C C . ALA A 1 113 ? -9.787 5.096 -3.900 1.00 98.50 113 ALA A C 1
ATOM 814 O O . ALA A 1 113 ? -8.792 4.614 -4.441 1.00 98.50 113 ALA A O 1
ATOM 815 N N . VAL A 1 114 ? -10.661 4.358 -3.215 1.00 98.62 114 VAL A N 1
ATOM 816 C CA . VAL A 1 114 ? -10.554 2.904 -3.049 1.00 98.62 114 VAL A CA 1
ATOM 817 C C . VAL A 1 114 ? -11.923 2.276 -3.252 1.00 98.62 114 VAL A C 1
ATOM 819 O O . VAL A 1 114 ? -12.899 2.681 -2.613 1.00 98.62 114 VAL A O 1
ATOM 822 N N . TRP A 1 115 ? -11.979 1.264 -4.110 1.00 98.62 115 TRP A N 1
ATOM 823 C CA . TRP A 1 115 ? -13.122 0.378 -4.289 1.00 98.62 115 TRP A CA 1
ATOM 824 C C . TRP A 1 115 ? -12.782 -0.992 -3.721 1.00 98.62 115 TRP A C 1
ATOM 826 O O . TRP A 1 115 ? -11.690 -1.499 -3.960 1.00 98.62 115 TRP A O 1
ATOM 836 N N . ALA A 1 116 ? -13.727 -1.575 -2.988 1.00 97.56 116 ALA A N 1
ATOM 837 C CA . ALA A 1 116 ? -13.671 -2.951 -2.514 1.00 97.56 116 ALA A CA 1
ATOM 838 C C . ALA A 1 116 ? -14.961 -3.659 -2.944 1.00 97.56 116 ALA A C 1
ATOM 840 O O . ALA A 1 116 ? -16.062 -3.190 -2.636 1.00 97.56 116 ALA A O 1
ATOM 841 N N . GLY A 1 117 ? -14.842 -4.737 -3.715 1.00 96.25 117 GLY A N 1
ATOM 842 C CA . GLY A 1 117 ? -15.968 -5.439 -4.327 1.00 96.25 117 GLY A CA 1
ATOM 843 C C . GLY A 1 117 ? -16.821 -4.541 -5.228 1.00 96.25 117 GLY A C 1
ATOM 844 O O . GLY A 1 117 ? -18.027 -4.748 -5.331 1.00 96.25 117 GLY A O 1
ATOM 845 N N . GLY A 1 118 ? -16.230 -3.507 -5.836 1.00 97.19 118 GLY A N 1
ATOM 846 C CA . GLY A 1 118 ? -16.938 -2.521 -6.659 1.00 97.19 118 GLY A CA 1
ATOM 847 C C . GLY A 1 118 ? -17.651 -1.416 -5.876 1.00 97.19 118 GLY A C 1
ATOM 848 O O . GLY A 1 118 ? -18.189 -0.492 -6.484 1.00 97.19 118 GLY A O 1
ATOM 849 N N . VAL A 1 119 ? -17.624 -1.448 -4.541 1.00 98.38 119 VAL A N 1
ATOM 850 C CA . VAL A 1 119 ? -18.183 -0.387 -3.695 1.00 98.38 119 VAL A CA 1
ATOM 851 C C . VAL A 1 119 ? -17.080 0.595 -3.327 1.00 98.38 119 VAL A C 1
ATOM 853 O O . VAL A 1 119 ? -16.056 0.202 -2.769 1.00 98.38 119 VAL A O 1
ATOM 856 N N . ARG A 1 120 ? -17.287 1.884 -3.614 1.00 98.50 120 ARG A N 1
ATOM 857 C CA . ARG A 1 120 ? -16.336 2.940 -3.252 1.00 98.50 120 ARG A CA 1
ATOM 858 C C . ARG A 1 120 ? -16.358 3.176 -1.740 1.00 98.50 120 ARG A C 1
ATOM 860 O O . ARG A 1 120 ? -17.369 3.617 -1.203 1.00 98.50 120 ARG A O 1
ATOM 867 N N . GLN A 1 121 ? -15.244 2.889 -1.073 1.00 98.69 121 GLN A N 1
ATOM 868 C CA . GLN A 1 121 ? -15.074 3.034 0.378 1.00 98.69 121 GLN A CA 1
ATOM 869 C C . GLN A 1 121 ? -14.290 4.292 0.760 1.00 98.69 121 GLN A C 1
ATOM 871 O O . GLN A 1 121 ? -14.452 4.810 1.865 1.00 98.69 121 GLN A O 1
ATOM 876 N N . VAL A 1 122 ? -13.434 4.785 -0.139 1.00 98.56 122 VAL A N 1
ATOM 877 C CA . VAL A 1 122 ? -12.596 5.977 0.059 1.00 98.56 122 VAL A CA 1
ATOM 878 C C . VAL A 1 122 ? -12.790 6.926 -1.119 1.00 98.56 122 VAL A C 1
ATOM 880 O O . VAL A 1 122 ? -12.836 6.476 -2.264 1.00 98.56 122 VAL A O 1
ATOM 883 N N . GLU A 1 123 ? -12.898 8.220 -0.828 1.00 97.94 123 GLU A N 1
ATOM 884 C CA . GLU A 1 123 ? -12.972 9.318 -1.797 1.00 97.94 123 GLU A CA 1
ATOM 885 C C . GLU A 1 123 ? -12.224 10.533 -1.233 1.00 97.94 123 GLU A C 1
ATOM 887 O O . GLU A 1 123 ? -12.377 10.848 -0.049 1.00 97.94 123 GLU A O 1
ATOM 892 N N . GLY A 1 124 ? -11.382 11.189 -2.037 1.00 96.94 124 GLY A N 1
ATOM 893 C CA . GLY A 1 124 ? -10.552 12.307 -1.576 1.00 96.94 124 GLY A CA 1
ATOM 894 C C . GLY A 1 124 ? -9.621 11.932 -0.416 1.00 96.94 124 GLY A C 1
ATOM 895 O O . GLY A 1 124 ? -9.486 12.691 0.544 1.00 96.94 124 GLY A O 1
ATOM 896 N N . GLY A 1 125 ? -9.072 10.712 -0.421 1.00 96.69 125 GLY A N 1
ATOM 897 C CA . GLY A 1 125 ? -8.221 10.184 0.654 1.00 96.69 125 GLY A CA 1
ATOM 898 C C . GLY A 1 125 ? -8.959 9.944 1.978 1.00 96.69 125 GLY A C 1
ATOM 899 O O . GLY A 1 125 ? -8.343 9.794 3.042 1.00 96.69 125 GLY A O 1
ATOM 900 N N . ARG A 1 126 ? -10.298 9.922 1.956 1.00 98.06 126 ARG A N 1
ATOM 901 C CA . ARG A 1 126 ? -11.132 9.828 3.153 1.00 98.06 126 ARG A CA 1
ATOM 902 C C . ARG A 1 126 ? -12.142 8.685 3.072 1.00 98.06 126 ARG A C 1
ATOM 904 O O . ARG A 1 126 ? -12.980 8.634 2.182 1.00 98.06 126 ARG A O 1
ATOM 911 N N . HIS A 1 127 ? -12.085 7.778 4.051 1.00 98.50 127 HIS A N 1
ATOM 912 C CA . HIS A 1 127 ? -13.059 6.692 4.171 1.00 98.50 127 HIS A CA 1
ATOM 913 C C . HIS A 1 127 ? -14.467 7.227 4.487 1.00 98.50 127 HIS A C 1
ATOM 915 O O . HIS A 1 127 ? -14.613 8.102 5.347 1.00 98.50 127 HIS A O 1
ATOM 921 N N . VAL A 1 128 ? -15.504 6.653 3.866 1.00 98.31 128 VAL A N 1
ATOM 922 C CA . VAL A 1 128 ? -16.914 7.089 3.987 1.00 98.31 128 VAL A CA 1
ATOM 923 C C . VAL A 1 128 ? -17.420 7.135 5.434 1.00 98.31 128 VAL A C 1
ATOM 925 O O . VAL A 1 128 ? -18.196 8.008 5.803 1.00 98.31 128 VAL A O 1
ATOM 928 N N . ALA A 1 129 ? -16.926 6.235 6.287 1.00 98.31 129 ALA A N 1
ATOM 929 C CA . ALA A 1 129 ? -17.294 6.146 7.704 1.00 98.31 129 ALA A CA 1
ATOM 930 C C . ALA A 1 129 ? -16.233 6.708 8.677 1.00 98.31 129 ALA A C 1
ATOM 932 O O . ALA A 1 129 ? -16.282 6.411 9.871 1.00 98.31 129 ALA A O 1
ATOM 933 N N . ARG A 1 130 ? -15.244 7.481 8.194 1.00 98.06 130 ARG A N 1
ATOM 934 C CA . ARG A 1 130 ? -14.053 7.863 8.985 1.00 98.06 130 ARG A CA 1
ATOM 935 C C . ARG A 1 130 ? -14.379 8.547 10.317 1.00 98.06 130 ARG A C 1
ATOM 937 O O . ARG A 1 130 ? -13.782 8.167 11.317 1.00 98.06 130 ARG A O 1
ATOM 944 N N . GLU A 1 131 ? -15.318 9.496 10.349 1.00 98.44 131 GLU A N 1
ATOM 945 C CA . GLU A 1 131 ? -15.662 10.211 11.596 1.00 98.44 131 GLU A CA 1
ATOM 946 C C . GLU A 1 131 ? -16.238 9.266 12.658 1.00 98.44 131 GLU A C 1
ATOM 948 O O . GLU A 1 131 ? -15.759 9.214 13.789 1.00 98.44 131 GLU A O 1
ATOM 953 N N . ALA A 1 132 ? -17.230 8.455 12.280 1.00 98.50 132 ALA A N 1
ATOM 954 C CA . ALA A 1 132 ? -17.880 7.532 13.205 1.00 98.50 132 ALA A CA 1
ATOM 955 C C . ALA A 1 132 ? -16.907 6.469 13.744 1.00 98.50 132 ALA A C 1
ATOM 957 O O . ALA A 1 132 ? -16.960 6.115 14.923 1.00 98.50 132 ALA A O 1
ATOM 958 N N . ILE A 1 133 ? -16.004 5.966 12.895 1.00 98.50 133 ILE A N 1
ATOM 959 C CA . ILE A 1 133 ? -14.970 5.005 13.301 1.00 98.50 133 ILE A CA 1
ATOM 960 C C . ILE A 1 133 ? -13.977 5.662 14.266 1.00 98.50 133 ILE A C 1
ATOM 962 O O . ILE A 1 133 ? -13.693 5.082 15.311 1.00 98.50 133 ILE A O 1
ATOM 966 N N . ALA A 1 134 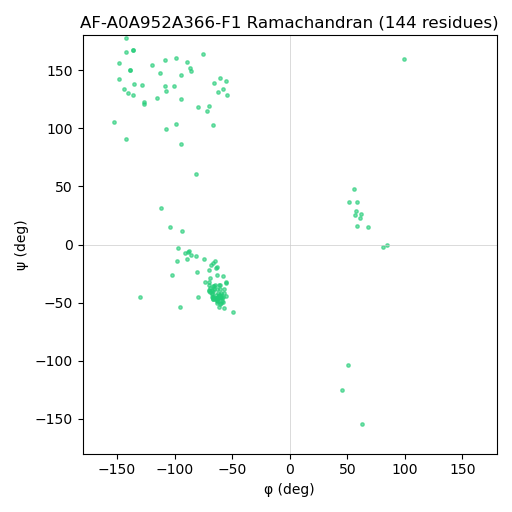? -13.489 6.868 13.955 1.00 98.50 134 ALA A N 1
ATOM 967 C CA . ALA A 1 134 ? -12.520 7.580 14.787 1.00 98.50 134 ALA A CA 1
ATOM 968 C C . ALA A 1 134 ? -13.075 7.890 16.186 1.00 98.50 134 ALA A C 1
ATOM 970 O O . ALA A 1 134 ? -12.406 7.619 17.182 1.00 98.50 134 ALA A O 1
ATOM 971 N N . ALA A 1 135 ? -14.320 8.368 16.273 1.00 98.62 135 ALA A N 1
ATOM 972 C CA . ALA A 1 135 ? -14.977 8.634 17.552 1.00 98.62 135 ALA A CA 1
ATOM 973 C C . ALA A 1 135 ? -15.115 7.361 18.407 1.00 98.62 135 ALA A C 1
ATOM 975 O O . ALA A 1 135 ? -14.804 7.360 19.598 1.00 98.62 135 ALA A O 1
ATOM 976 N N . ARG A 1 136 ? -15.529 6.244 17.793 1.00 98.69 136 ARG A N 1
ATOM 977 C CA . ARG A 1 136 ? -15.638 4.949 18.487 1.00 98.69 136 ARG A CA 1
ATOM 978 C C . ARG A 1 136 ? -14.284 4.407 18.932 1.00 98.69 136 ARG A C 1
ATOM 980 O O . ARG A 1 136 ? -14.202 3.816 20.005 1.00 98.69 136 ARG A O 1
ATOM 987 N N . TYR A 1 137 ? -13.253 4.581 18.110 1.00 98.38 137 TYR A N 1
ATOM 988 C CA . TYR A 1 137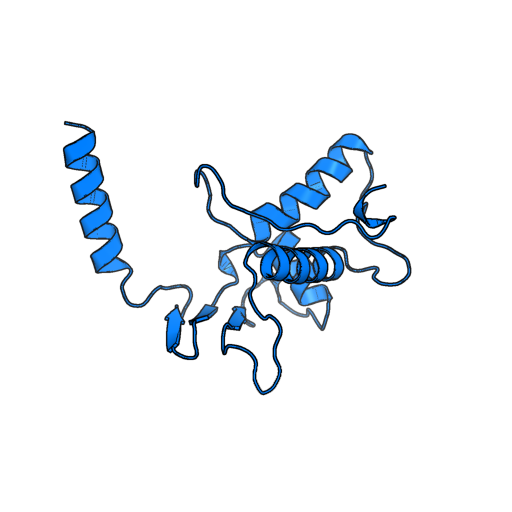 ? -11.890 4.180 18.438 1.00 98.38 137 TYR A CA 1
ATOM 989 C C . TYR A 1 137 ? -11.363 4.952 19.652 1.00 98.38 137 TYR A C 1
ATOM 991 O O . TYR A 1 137 ? -10.899 4.327 20.602 1.00 98.38 137 TYR A O 1
ATOM 999 N N . ALA A 1 138 ? -11.517 6.280 19.667 1.00 98.50 138 ALA A N 1
ATOM 1000 C CA . ALA A 1 138 ? -11.114 7.117 20.797 1.00 98.50 138 ALA A CA 1
ATOM 1001 C C . ALA A 1 138 ? -11.820 6.697 22.097 1.00 98.50 138 ALA A C 1
ATOM 1003 O O . ALA A 1 138 ? -11.154 6.402 23.086 1.00 98.50 138 ALA A O 1
ATOM 1004 N N . ALA A 1 139 ? -13.146 6.534 22.062 1.00 98.62 139 ALA A N 1
ATOM 1005 C CA . ALA A 1 139 ? -13.909 6.074 23.222 1.00 98.6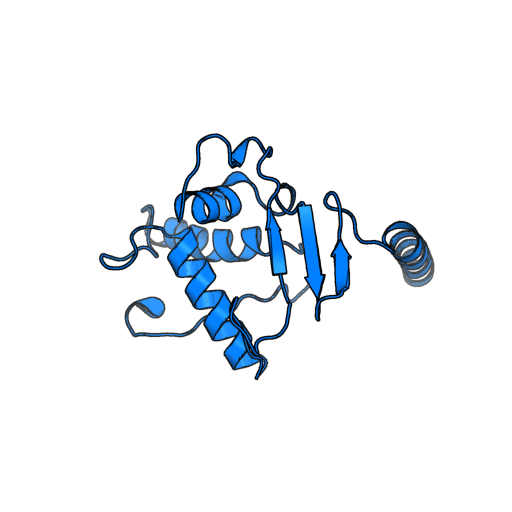2 139 ALA A CA 1
ATOM 1006 C C . ALA A 1 139 ? -13.476 4.674 23.703 1.00 98.62 139 ALA A C 1
ATOM 1008 O O . ALA A 1 139 ? -13.491 4.383 24.897 1.00 98.62 139 ALA A O 1
ATOM 1009 N N . ALA A 1 140 ? -13.093 3.777 22.789 1.00 98.69 140 ALA A N 1
ATOM 1010 C CA . ALA A 1 140 ? -12.580 2.464 23.163 1.00 98.69 140 ALA A CA 1
ATOM 1011 C C . ALA A 1 140 ? -11.216 2.558 23.862 1.00 98.69 140 ALA A C 1
ATOM 1013 O O . ALA A 1 140 ? -11.020 1.869 24.862 1.00 98.69 140 ALA A O 1
ATOM 1014 N N . LEU A 1 141 ? -10.310 3.413 23.373 1.00 98.44 141 LEU A N 1
ATOM 1015 C CA . LEU A 1 141 ? -9.010 3.650 24.003 1.00 98.44 141 LEU A CA 1
ATOM 1016 C C . LEU A 1 141 ? -9.148 4.271 25.392 1.00 98.44 141 LEU A C 1
ATOM 1018 O O . LEU A 1 141 ? -8.489 3.808 26.316 1.00 98.44 141 LEU A O 1
ATOM 1022 N N . GLU A 1 142 ? -10.030 5.258 25.559 1.00 98.44 142 GLU A N 1
ATOM 1023 C CA . GLU A 1 142 ? -10.291 5.883 26.863 1.00 98.44 142 GLU A CA 1
ATOM 1024 C C . GLU A 1 142 ? -10.723 4.850 27.910 1.00 98.44 142 GLU A C 1
ATOM 1026 O O . GLU A 1 142 ? -10.232 4.868 29.033 1.00 98.44 142 GLU A O 1
ATOM 1031 N N . ARG A 1 143 ? -11.580 3.891 27.534 1.00 98.44 143 ARG A N 1
ATOM 1032 C CA . ARG A 1 143 ? -11.994 2.803 28.437 1.00 98.44 143 ARG A CA 1
ATOM 1033 C C . ARG A 1 143 ? -10.892 1.791 28.736 1.00 98.44 143 ARG A C 1
ATOM 1035 O O . ARG A 1 143 ? -10.941 1.170 29.785 1.00 98.44 143 ARG A O 1
ATOM 1042 N N . LEU A 1 144 ? -9.984 1.544 27.792 1.00 98.38 144 LEU A N 1
ATOM 1043 C CA . LEU A 1 144 ? -8.887 0.585 27.971 1.00 98.38 144 LEU A CA 1
ATOM 1044 C C . LEU A 1 144 ? -7.722 1.178 28.772 1.00 98.38 144 LEU A C 1
ATOM 1046 O O . LEU A 1 144 ? -6.934 0.425 29.333 1.00 98.38 144 LEU A O 1
ATOM 1050 N N . ALA A 1 145 ? -7.597 2.506 28.781 1.00 96.88 145 ALA A N 1
ATOM 1051 C CA . ALA A 1 145 ? -6.571 3.232 29.520 1.00 96.88 145 ALA A CA 1
ATOM 1052 C C . ALA A 1 145 ? -6.983 3.598 30.959 1.00 96.88 145 ALA A C 1
ATOM 1054 O O . ALA A 1 145 ? -6.121 4.031 31.724 1.00 96.88 145 ALA A O 1
ATOM 1055 N N . ALA A 1 146 ? -8.271 3.469 31.298 1.00 88.38 146 ALA A N 1
ATOM 1056 C CA . ALA A 1 146 ? -8.819 3.668 32.643 1.00 88.38 146 ALA A CA 1
ATOM 1057 C C . ALA A 1 146 ? -8.608 2.432 33.530 1.00 88.38 146 ALA A C 1
ATOM 1059 O O . ALA A 1 146 ? -8.311 2.632 34.730 1.00 88.38 146 ALA A O 1
#

Sequence (146 aa):
AYLALDGRIGTGTDSNILVDAAGELRMIEYSQRLHHRRRNILGCEETASVGERLFGAALAGGAQALGAKHGLAAGMPADIVALDACHPALAARKSDMILDSWIFAGGAGCVDAVWAGGVRQVEGGRHVAREAIAARYAAALERLAA

Nearest PDB structures (foldseek):
  4rdw-assembly1_A  TM=9.707E-01  e=1.229E-10  Pseudomonas aeruginosa PAO1
  4f0l-assembly1_A  TM=9.368E-01  e=6.680E-10  Brucella abortus 2308
  3lsc-assembly1_B  TM=7.496E-01  e=4.580E-03  Paenarthrobacter aurescens
  5hmf-assembly1_A  TM=7.252E-01  e=6.267E-03  Paenarthrobacter aurescens
  5hme-assembly1_A  TM=7.490E-01  e=1.605E-02  Paenarthrobacter aurescens